Protein AF-A0A6H5HM32-F1 (afdb_monomer_lite)

pLDDT: mean 85.33, std 14.51, range [35.81, 97.69]

Structure (mmCIF, N/CA/C/O backbone):
data_AF-A0A6H5HM32-F1
#
_entry.id   AF-A0A6H5HM32-F1
#
loop_
_atom_site.group_PDB
_atom_site.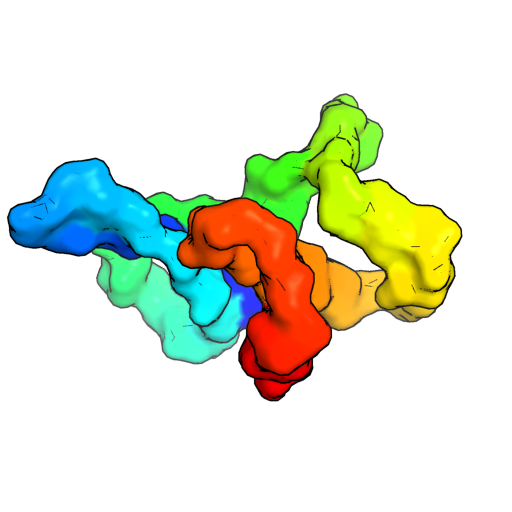id
_atom_site.type_symbol
_atom_site.label_atom_id
_atom_site.label_alt_id
_atom_site.label_comp_id
_atom_site.label_asym_id
_atom_site.label_entity_id
_atom_site.label_seq_id
_atom_site.pdbx_PDB_ins_code
_atom_site.Cartn_x
_atom_site.Cartn_y
_atom_site.Cartn_z
_atom_site.occupancy
_atom_site.B_iso_or_equiv
_atom_site.auth_seq_id
_atom_site.auth_comp_id
_atom_site.auth_asym_id
_atom_site.auth_atom_id
_atom_site.pdbx_PDB_model_num
ATOM 1 N N . MET A 1 1 ? 4.288 -16.872 1.145 1.00 35.81 1 MET A N 1
ATOM 2 C CA . MET A 1 1 ? 5.540 -16.226 1.593 1.00 35.81 1 MET A CA 1
ATOM 3 C C . MET A 1 1 ? 5.208 -14.764 1.863 1.00 35.81 1 MET A C 1
ATOM 5 O O . MET A 1 1 ? 5.030 -14.011 0.915 1.00 35.81 1 MET A O 1
ATOM 9 N N . ILE A 1 2 ? 4.957 -14.421 3.129 1.00 38.19 2 ILE A N 1
ATOM 10 C CA . ILE A 1 2 ? 4.516 -13.085 3.561 1.00 38.19 2 ILE A CA 1
ATOM 11 C C . ILE A 1 2 ? 5.760 -12.182 3.538 1.00 38.19 2 ILE A C 1
ATOM 13 O O . ILE A 1 2 ? 6.589 -12.251 4.438 1.00 38.19 2 ILE A O 1
ATOM 17 N N . HIS A 1 3 ? 5.943 -11.435 2.449 1.00 41.50 3 HIS A N 1
ATOM 18 C CA . HIS A 1 3 ? 6.999 -10.427 2.292 1.00 41.50 3 HIS A CA 1
ATOM 19 C C . HIS A 1 3 ? 6.571 -9.120 3.004 1.00 41.50 3 HIS A C 1
ATOM 21 O O . HIS A 1 3 ? 5.385 -8.946 3.279 1.00 41.50 3 HIS A O 1
ATOM 27 N N . PRO A 1 4 ? 7.507 -8.252 3.416 1.00 49.75 4 PRO A N 1
ATOM 28 C CA . PRO A 1 4 ? 7.520 -7.630 4.739 1.00 49.75 4 PRO A CA 1
ATOM 29 C C . PRO A 1 4 ? 6.331 -6.720 5.081 1.00 49.75 4 PRO A C 1
ATOM 31 O O . PRO A 1 4 ? 6.035 -5.735 4.413 1.00 49.75 4 PRO A O 1
ATOM 34 N N . SER A 1 5 ? 5.743 -7.081 6.222 1.00 56.09 5 SER A N 1
ATOM 35 C CA . SER A 1 5 ? 5.270 -6.286 7.363 1.00 56.09 5 SER A CA 1
ATOM 36 C C . SER A 1 5 ? 4.268 -5.143 7.211 1.00 56.09 5 SER A C 1
ATOM 38 O O . SER A 1 5 ? 3.623 -4.874 8.218 1.00 56.09 5 SER A O 1
ATOM 40 N N . THR A 1 6 ? 4.055 -4.500 6.063 1.00 58.22 6 THR A N 1
ATOM 41 C CA . THR A 1 6 ? 3.113 -3.360 5.990 1.00 58.22 6 THR A CA 1
ATOM 42 C C . THR A 1 6 ? 1.959 -3.662 5.041 1.00 58.22 6 THR A C 1
ATOM 44 O O . THR A 1 6 ? 2.135 -3.761 3.827 1.00 58.22 6 THR A O 1
ATOM 47 N N . PHE A 1 7 ? 0.755 -3.775 5.602 1.00 64.94 7 PHE A N 1
ATOM 48 C CA . PHE A 1 7 ? -0.501 -3.803 4.852 1.00 64.94 7 PHE A CA 1
ATOM 49 C C . PHE A 1 7 ? -1.383 -2.643 5.313 1.00 64.94 7 PHE A C 1
ATOM 51 O O . PHE A 1 7 ? -1.202 -2.078 6.392 1.00 64.94 7 PHE A O 1
ATOM 58 N N . ILE A 1 8 ? -2.348 -2.272 4.482 1.00 62.25 8 ILE A N 1
ATOM 59 C CA . ILE A 1 8 ? -3.287 -1.198 4.789 1.00 62.25 8 ILE A CA 1
ATOM 60 C C . ILE A 1 8 ? -4.544 -1.798 5.376 1.00 62.25 8 ILE A C 1
ATOM 62 O O . ILE A 1 8 ? -5.122 -2.724 4.804 1.00 62.25 8 ILE A O 1
ATOM 66 N N . ILE A 1 9 ? -5.011 -1.204 6.468 1.00 62.88 9 ILE A N 1
ATOM 67 C CA . IL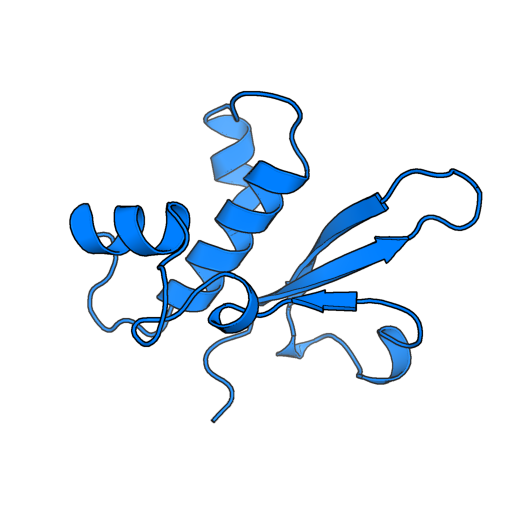E A 1 9 ? -6.354 -1.435 6.977 1.00 62.88 9 ILE A CA 1
ATOM 68 C C . ILE A 1 9 ? -7.234 -0.256 6.574 1.00 62.88 9 ILE A C 1
ATOM 70 O O . ILE A 1 9 ? -6.957 0.914 6.843 1.00 62.88 9 ILE A O 1
ATOM 74 N N . HIS A 1 10 ? -8.345 -0.584 5.934 1.00 64.12 10 HIS A N 1
ATOM 75 C CA . HIS A 1 10 ? -9.455 0.321 5.718 1.00 64.12 10 HIS A CA 1
ATOM 76 C C . HIS A 1 10 ? -10.365 0.250 6.943 1.00 64.12 10 HIS A C 1
ATOM 78 O O . HIS A 1 10 ? -11.018 -0.767 7.184 1.00 64.12 10 HIS A O 1
ATOM 84 N N . VAL A 1 11 ? -10.422 1.340 7.705 1.00 63.94 11 VAL A N 1
ATOM 85 C CA . VAL A 1 11 ? -11.312 1.467 8.860 1.00 63.94 11 VAL A CA 1
ATOM 86 C C . VAL A 1 11 ? -12.542 2.262 8.445 1.00 63.94 11 VAL A C 1
ATOM 88 O O . VAL A 1 11 ? -12.460 3.458 8.153 1.00 63.94 11 VAL A O 1
ATOM 91 N N . LYS A 1 12 ? -13.709 1.613 8.447 1.00 54.97 12 LYS A N 1
ATOM 92 C CA . LYS A 1 12 ? -14.993 2.318 8.389 1.00 54.97 12 LYS A CA 1
ATOM 93 C C . LYS A 1 12 ? -15.290 2.865 9.787 1.00 54.97 12 LYS A C 1
ATOM 95 O O . LYS A 1 12 ? -15.361 2.096 10.742 1.00 54.97 12 LYS A O 1
ATOM 100 N N . VAL A 1 13 ? -15.412 4.183 9.933 1.00 57.97 13 VAL A N 1
ATOM 101 C CA . VAL A 1 13 ? -15.731 4.800 11.231 1.00 57.97 13 VAL A CA 1
ATOM 102 C C . VAL A 1 13 ? -17.231 4.637 11.483 1.00 57.97 13 VAL A C 1
ATOM 104 O O . VAL A 1 13 ? -18.041 5.022 10.650 1.00 57.97 13 VAL A O 1
ATOM 107 N N . SER A 1 14 ? -17.607 4.040 12.617 1.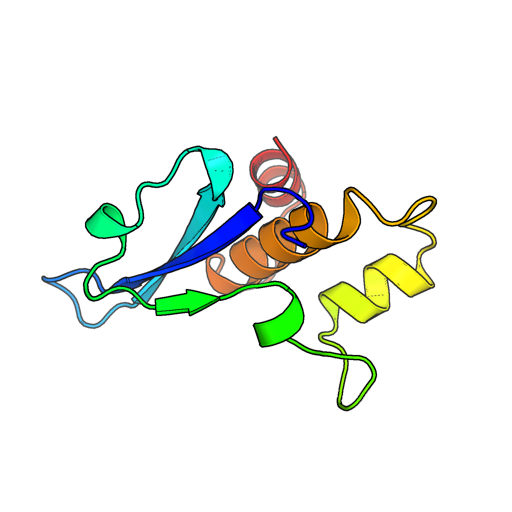00 51.84 14 SER A N 1
ATOM 108 C CA . SER A 1 14 ? -18.987 3.604 12.904 1.00 51.84 14 SER A CA 1
ATOM 109 C C . SER A 1 14 ? -20.025 4.743 12.956 1.00 51.84 14 SER A C 1
ATOM 111 O O . SER A 1 14 ? -21.198 4.505 12.686 1.00 51.84 14 SER A O 1
ATOM 113 N N . SER A 1 15 ? -19.623 5.989 13.249 1.00 58.41 15 SER A N 1
ATOM 114 C CA . SER A 1 15 ? -20.565 7.110 13.428 1.00 58.41 15 SER A CA 1
ATOM 115 C C . SER A 1 15 ? -20.627 8.115 12.270 1.00 58.41 15 SER A C 1
ATOM 117 O O . SER A 1 15 ? -21.429 9.045 12.327 1.00 58.41 15 SER A O 1
ATOM 119 N N . THR A 1 16 ? -19.808 7.969 11.224 1.00 58.12 16 THR A N 1
ATOM 120 C CA . THR A 1 16 ? -19.777 8.884 10.068 1.00 58.12 16 THR A CA 1
ATOM 121 C C . THR A 1 16 ? -19.660 8.092 8.770 1.00 58.12 16 THR A C 1
ATOM 123 O O . THR A 1 16 ? -18.933 7.108 8.706 1.00 58.12 16 THR A O 1
ATOM 126 N N . SER A 1 17 ? -20.300 8.536 7.684 1.00 67.12 17 SER A N 1
ATOM 127 C CA . SER A 1 17 ? -20.180 7.915 6.346 1.00 67.12 17 SER A CA 1
ATOM 128 C C . SER A 1 17 ? -18.782 8.051 5.706 1.00 67.12 17 SER A C 1
ATOM 130 O O . SER A 1 17 ? -18.640 7.914 4.493 1.00 67.12 17 SER A O 1
ATOM 132 N N . SER A 1 18 ? -17.742 8.344 6.493 1.00 73.81 18 SER A N 1
ATOM 133 C CA . SER A 1 18 ? -16.367 8.542 6.044 1.00 73.81 18 SER A CA 1
ATOM 134 C C . SER A 1 18 ? -15.524 7.280 6.251 1.00 73.81 18 SER A C 1
ATOM 136 O O . SER A 1 18 ? -15.518 6.648 7.311 1.00 73.81 18 SER A O 1
ATOM 138 N N . VAL A 1 19 ? -14.790 6.905 5.205 1.00 83.50 19 VAL A N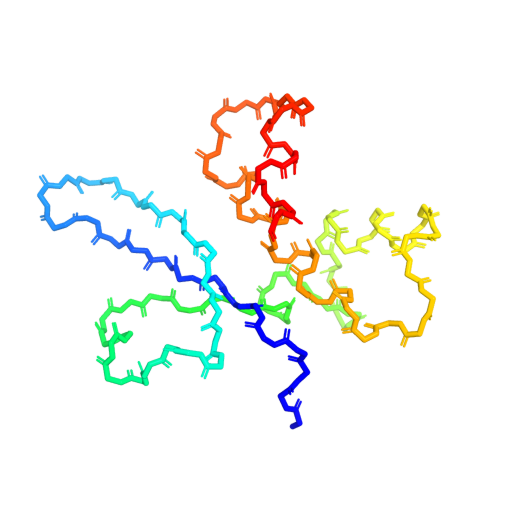 1
ATOM 139 C CA . VAL A 1 19 ? -13.817 5.809 5.236 1.00 83.50 19 VAL A CA 1
ATOM 140 C C . VAL A 1 19 ? -12.453 6.396 5.582 1.00 83.50 19 VAL A C 1
ATOM 142 O O . VAL A 1 19 ? -12.010 7.333 4.922 1.00 83.50 19 VAL A O 1
ATOM 145 N N . ARG A 1 20 ? -11.779 5.845 6.597 1.00 85.81 20 ARG A N 1
ATOM 146 C CA . ARG A 1 20 ? -10.392 6.198 6.924 1.00 85.81 20 ARG A CA 1
ATOM 147 C C . ARG A 1 20 ? -9.445 5.101 6.459 1.00 85.81 20 ARG A C 1
ATOM 149 O O . ARG A 1 20 ? -9.715 3.913 6.637 1.00 85.81 20 ARG A O 1
ATOM 156 N N . HIS A 1 21 ? -8.320 5.512 5.892 1.00 88.75 21 HIS A N 1
ATOM 157 C CA . HIS A 1 21 ? -7.244 4.619 5.486 1.00 88.75 21 HIS A CA 1
ATOM 158 C C . HIS A 1 21 ? -6.091 4.754 6.484 1.00 88.75 21 HIS A C 1
ATOM 160 O O . HIS A 1 21 ? -5.640 5.865 6.760 1.00 88.75 21 HIS A O 1
ATOM 166 N N . ILE A 1 22 ? -5.641 3.634 7.050 1.00 88.62 22 ILE A N 1
ATOM 167 C CA . ILE A 1 22 ? -4.501 3.607 7.970 1.00 88.62 22 ILE A CA 1
ATOM 168 C C . ILE A 1 22 ? -3.514 2.517 7.552 1.00 88.62 22 ILE A C 1
ATOM 170 O O . ILE A 1 22 ? -3.905 1.412 7.167 1.00 88.62 22 ILE A O 1
ATOM 174 N N . ALA A 1 23 ? -2.227 2.840 7.625 1.00 88.44 23 ALA A N 1
ATOM 175 C CA . ALA A 1 23 ? -1.151 1.874 7.471 1.00 88.44 23 ALA A CA 1
ATOM 176 C C . ALA A 1 23 ? -0.919 1.209 8.826 1.00 88.44 23 ALA A C 1
ATOM 178 O O . ALA A 1 23 ? -0.888 1.892 9.850 1.00 88.44 23 ALA A O 1
ATOM 179 N N . VAL A 1 24 ? -0.766 -0.113 8.838 1.00 88.69 24 VAL A N 1
ATOM 180 C CA . VAL A 1 24 ? -0.426 -0.849 10.057 1.00 88.69 24 VAL A CA 1
ATOM 181 C C . VAL A 1 24 ? 0.625 -1.912 9.779 1.00 88.69 24 VAL A C 1
ATOM 183 O O . VAL A 1 24 ?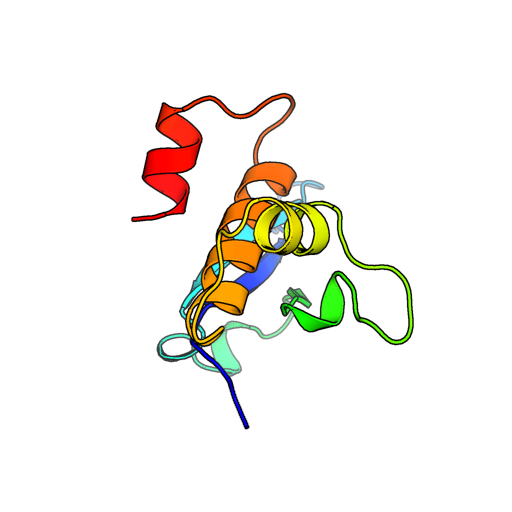 0.769 -2.416 8.661 1.00 88.69 24 VAL A O 1
ATOM 186 N N . ASN A 1 25 ? 1.312 -2.312 10.844 1.00 87.94 25 ASN A N 1
ATOM 187 C CA . ASN A 1 25 ? 2.250 -3.417 10.791 1.00 87.94 25 ASN A CA 1
ATOM 188 C C . ASN A 1 25 ? 1.503 -4.746 10.918 1.00 87.94 25 ASN A C 1
ATOM 190 O O . ASN A 1 25 ? 0.977 -5.102 11.974 1.00 87.94 25 ASN A O 1
ATOM 194 N N . ALA A 1 26 ? 1.490 -5.505 9.830 1.00 86.88 26 ALA A N 1
ATOM 195 C CA . ALA A 1 26 ? 0.853 -6.808 9.727 1.00 86.88 26 ALA A CA 1
ATOM 196 C C . ALA A 1 26 ? 1.404 -7.814 10.741 1.00 86.88 26 ALA A C 1
ATOM 198 O O . ALA A 1 26 ? 0.651 -8.599 11.306 1.00 86.88 26 ALA A O 1
ATOM 199 N N . CYS A 1 27 ? 2.711 -7.758 11.009 1.00 88.50 27 CYS A N 1
ATOM 200 C CA . CYS A 1 27 ? 3.378 -8.645 11.961 1.00 88.50 27 CYS A CA 1
ATOM 201 C C . CYS A 1 27 ? 2.915 -8.447 13.413 1.00 88.50 27 CYS A C 1
ATOM 203 O O . CYS A 1 27 ? 3.080 -9.353 14.223 1.00 88.50 27 CYS A O 1
ATOM 205 N N . LEU A 1 28 ? 2.332 -7.288 13.734 1.00 88.81 28 LEU A N 1
ATOM 206 C CA . LEU A 1 28 ? 1.843 -6.947 15.071 1.00 88.81 28 LEU A CA 1
ATOM 207 C C . LEU A 1 28 ? 0.314 -6.914 15.156 1.00 88.81 28 LEU A C 1
ATOM 209 O O . LEU A 1 28 ? -0.223 -6.680 16.234 1.00 88.81 28 LEU A O 1
ATOM 213 N N . THR A 1 29 ? -0.392 -7.124 14.043 1.00 87.00 29 THR A N 1
ATOM 214 C CA . THR A 1 29 ? -1.853 -7.021 13.992 1.00 87.00 29 THR A CA 1
ATOM 215 C C . THR A 1 29 ? -2.485 -8.413 14.060 1.00 87.00 29 THR A C 1
ATOM 217 O O . THR A 1 29 ? -2.389 -9.170 13.091 1.00 87.00 29 THR A O 1
ATOM 220 N N . PRO A 1 30 ? -3.175 -8.776 15.158 1.00 91.38 30 PRO A N 1
ATOM 221 C CA . PRO A 1 30 ? -3.887 -10.045 15.234 1.00 91.38 30 PRO A CA 1
ATOM 222 C C . PRO A 1 30 ? -5.012 -10.109 14.198 1.00 91.38 30 PRO A C 1
ATOM 224 O O . PRO A 1 30 ? -5.754 -9.145 14.020 1.00 91.38 30 PRO A O 1
ATOM 227 N N . VAL A 1 31 ? -5.220 -11.274 13.581 1.00 89.62 31 VAL A N 1
ATOM 228 C CA . VAL A 1 31 ? -6.295 -11.478 12.588 1.00 89.62 31 VAL A CA 1
ATOM 229 C C . VAL A 1 31 ? -7.684 -11.170 13.169 1.00 89.62 31 VAL A C 1
ATOM 231 O O . VAL A 1 31 ? -8.547 -10.636 12.479 1.00 89.62 31 VAL A O 1
ATOM 234 N N . ALA A 1 32 ? -7.902 -11.430 14.460 1.00 92.19 32 ALA A N 1
ATOM 235 C CA . ALA A 1 32 ? -9.157 -11.089 15.129 1.00 92.19 32 ALA A CA 1
ATOM 236 C C . ALA A 1 32 ? -9.435 -9.571 15.160 1.00 92.19 32 ALA A C 1
ATOM 238 O O . ALA A 1 32 ? -10.593 -9.162 15.128 1.00 92.19 32 ALA A O 1
ATOM 239 N N . ALA A 1 33 ? -8.393 -8.730 15.171 1.00 88.19 33 ALA A N 1
ATOM 240 C CA . ALA A 1 33 ? -8.524 -7.273 15.223 1.00 88.19 33 ALA A CA 1
ATOM 241 C C . ALA A 1 33 ? -8.977 -6.656 13.889 1.00 88.19 33 ALA A C 1
ATOM 243 O O . ALA A 1 33 ? -9.386 -5.498 13.859 1.00 88.19 33 ALA A O 1
ATOM 244 N N . VAL A 1 34 ? -8.923 -7.417 12.789 1.00 87.44 34 VAL A N 1
ATOM 245 C CA . VAL A 1 34 ? -9.361 -6.959 11.460 1.00 87.44 34 VAL A CA 1
ATOM 246 C C . VAL A 1 34 ? -10.751 -7.461 11.073 1.00 87.44 34 VAL A C 1
ATOM 248 O O . VAL A 1 34 ? -11.176 -7.285 9.932 1.00 87.44 34 VAL A O 1
ATOM 251 N N . HIS A 1 35 ? -11.486 -8.075 12.003 1.00 89.12 35 HIS A N 1
ATOM 252 C CA . HIS A 1 35 ? -12.851 -8.515 11.742 1.00 89.12 35 HIS A CA 1
ATOM 253 C C . HIS A 1 35 ? -13.743 -7.331 11.328 1.00 89.12 35 HIS A C 1
ATOM 255 O O . HIS A 1 35 ? -13.822 -6.322 12.025 1.00 89.12 35 HIS A O 1
ATOM 261 N N . GLY A 1 36 ? -14.407 -7.450 10.176 1.00 86.12 36 GLY A N 1
ATOM 262 C CA . GLY A 1 36 ? -15.262 -6.393 9.623 1.00 86.12 36 GLY A CA 1
ATOM 263 C C . GLY A 1 36 ? -14.514 -5.231 8.953 1.00 86.12 36 GLY A C 1
ATOM 264 O O . GLY A 1 36 ? -15.155 -4.278 8.511 1.00 86.12 36 GLY A O 1
ATOM 265 N N . LEU A 1 37 ? -13.183 -5.301 8.847 1.00 87.69 37 LEU A N 1
ATOM 266 C CA . LEU A 1 37 ? -12.354 -4.315 8.151 1.00 87.69 37 LEU A CA 1
ATOM 267 C C . LEU A 1 37 ? -11.917 -4.843 6.780 1.00 87.69 37 LEU A C 1
ATOM 269 O O . LEU A 1 37 ? -11.833 -6.050 6.559 1.00 87.69 37 LEU A O 1
ATOM 273 N N . ALA A 1 38 ? -11.609 -3.935 5.852 1.00 88.25 38 ALA A N 1
ATOM 274 C CA . ALA A 1 38 ? -11.024 -4.310 4.565 1.00 88.25 38 ALA A CA 1
ATOM 275 C C . ALA A 1 38 ? -9.497 -4.184 4.629 1.00 88.25 38 ALA A C 1
ATOM 277 O O . ALA A 1 38 ? -8.965 -3.132 4.982 1.00 88.25 38 ALA A O 1
ATOM 278 N N . VAL A 1 39 ? -8.794 -5.260 4.282 1.00 88.69 39 VAL A N 1
ATOM 279 C CA . VAL A 1 39 ? -7.328 -5.301 4.242 1.00 88.69 39 VAL A CA 1
ATOM 280 C C . VAL A 1 39 ? -6.869 -5.198 2.792 1.00 88.69 39 VAL A C 1
ATOM 282 O O . VAL A 1 39 ? -7.332 -5.956 1.943 1.00 88.69 39 VAL A O 1
ATOM 285 N N . THR A 1 40 ? -5.943 -4.281 2.519 1.00 91.19 40 THR A N 1
ATOM 286 C CA . THR A 1 40 ? -5.335 -4.100 1.195 1.00 91.19 40 THR A CA 1
ATOM 287 C C . THR A 1 40 ? -3.831 -4.311 1.291 1.00 91.19 40 THR A C 1
ATOM 289 O O . THR A 1 40 ? -3.154 -3.681 2.105 1.00 91.19 40 THR A O 1
ATOM 292 N N . THR A 1 41 ? -3.301 -5.186 0.441 1.00 92.69 41 THR A N 1
ATOM 293 C CA . THR A 1 41 ? -1.868 -5.493 0.340 1.00 92.69 41 THR A CA 1
ATOM 294 C C . THR A 1 41 ? -1.266 -4.911 -0.942 1.00 92.69 41 THR A C 1
ATOM 296 O O . THR A 1 41 ? -1.982 -4.329 -1.762 1.00 92.69 41 THR A O 1
ATOM 299 N N . VAL A 1 42 ? 0.049 -5.066 -1.133 1.00 92.56 42 VAL A N 1
ATOM 300 C CA . VAL A 1 42 ? 0.754 -4.556 -2.324 1.00 92.56 42 VAL A CA 1
ATOM 301 C C . VAL A 1 42 ? 0.214 -5.150 -3.623 1.00 92.56 42 VAL A C 1
ATOM 303 O O . VAL A 1 42 ? 0.133 -4.460 -4.634 1.00 92.56 42 VAL A O 1
ATOM 306 N N . GLU A 1 43 ? -0.221 -6.404 -3.598 1.00 92.50 43 GLU A N 1
ATOM 307 C CA . GLU A 1 43 ? -0.828 -7.086 -4.737 1.00 92.50 43 GLU A CA 1
ATOM 308 C C . GLU A 1 43 ? -2.236 -6.552 -5.035 1.00 92.50 43 GLU A C 1
ATOM 310 O O . GLU A 1 43 ? -2.675 -6.573 -6.184 1.00 92.50 43 GLU A O 1
ATOM 315 N N . GLY A 1 44 ? -2.932 -6.041 -4.014 1.00 90.88 44 GLY A N 1
ATOM 316 C CA . GLY A 1 44 ? -4.293 -5.519 -4.126 1.00 90.88 44 GLY A CA 1
ATOM 317 C C . GLY A 1 44 ? -4.396 -4.185 -4.867 1.00 90.88 44 GLY A C 1
ATOM 318 O O . GLY A 1 44 ? -5.470 -3.849 -5.360 1.00 90.88 44 GLY A O 1
ATOM 319 N N . ILE A 1 45 ? -3.298 -3.428 -4.978 1.00 92.62 45 ILE A N 1
ATOM 320 C CA . ILE A 1 45 ? -3.290 -2.127 -5.670 1.00 92.62 45 ILE A CA 1
ATOM 321 C C . ILE A 1 45 ? -2.807 -2.212 -7.124 1.00 92.62 45 ILE A C 1
ATOM 323 O O . ILE A 1 45 ? -3.014 -1.274 -7.892 1.00 92.62 45 ILE A O 1
ATOM 327 N N . GLY A 1 46 ? -2.162 -3.314 -7.512 1.00 93.25 46 GLY A N 1
ATOM 328 C CA . GLY A 1 46 ? -1.627 -3.502 -8.856 1.00 93.25 46 GLY A CA 1
ATOM 329 C C . GLY A 1 46 ? -0.649 -4.669 -8.941 1.00 93.25 46 GLY A C 1
ATOM 330 O O . GLY A 1 46 ? -0.054 -5.079 -7.945 1.00 93.25 46 GLY A O 1
ATOM 331 N N . SER A 1 47 ? -0.471 -5.206 -10.148 1.00 94.31 47 SER A N 1
ATOM 332 C CA . SER A 1 47 ? 0.474 -6.296 -10.417 1.00 94.31 47 SER A CA 1
ATOM 333 C C . SER A 1 47 ? 1.005 -6.240 -11.848 1.00 94.31 47 SER A C 1
ATOM 335 O O . SER A 1 47 ? 0.390 -5.626 -12.717 1.00 94.31 47 SER A O 1
ATOM 337 N N . VAL A 1 48 ? 2.109 -6.946 -12.109 1.00 92.94 48 VAL A N 1
ATOM 338 C CA . VAL A 1 48 ? 2.702 -7.085 -13.455 1.00 92.94 48 VAL A CA 1
ATOM 339 C C . VAL A 1 48 ? 1.823 -7.860 -14.442 1.00 92.94 48 VAL A C 1
ATOM 341 O O . VAL A 1 48 ? 2.003 -7.731 -15.645 1.00 92.94 48 VAL A O 1
ATOM 344 N N . LYS A 1 49 ? 0.871 -8.665 -13.948 1.00 92.12 49 LYS A N 1
ATOM 345 C CA . LYS A 1 49 ? -0.121 -9.351 -14.794 1.00 92.12 49 LYS A CA 1
ATOM 346 C C . LYS A 1 49 ? -1.221 -8.403 -15.276 1.00 92.12 49 LYS A C 1
ATOM 348 O O . LYS A 1 49 ? -1.934 -8.727 -16.217 1.00 92.12 49 LYS A O 1
ATOM 353 N N . GLY A 1 50 ? -1.383 -7.271 -14.596 1.00 90.75 50 GLY A N 1
ATOM 354 C CA . GLY A 1 50 ? -2.337 -6.230 -14.939 1.00 90.75 50 GLY A CA 1
ATOM 355 C C . GLY A 1 50 ? -1.632 -4.887 -15.059 1.00 90.75 50 GLY A C 1
ATOM 356 O O . GLY A 1 50 ? -0.561 -4.771 -15.650 1.00 90.75 50 GLY A O 1
ATOM 357 N N . LYS A 1 51 ? -2.247 -3.855 -14.484 1.00 93.75 51 LYS A N 1
ATOM 358 C CA . LYS A 1 51 ? -1.674 -2.514 -14.431 1.00 93.75 51 LYS A CA 1
ATOM 359 C C . LYS A 1 51 ? -1.018 -2.283 -13.072 1.00 93.75 51 LYS A C 1
ATOM 361 O O . LYS A 1 51 ? -1.625 -2.555 -12.037 1.00 93.75 51 LYS A O 1
ATOM 366 N N . LEU A 1 52 ? 0.202 -1.749 -13.084 1.00 96.06 52 LEU A N 1
ATOM 367 C CA . LEU A 1 52 ? 0.860 -1.270 -11.872 1.00 96.06 52 LEU A CA 1
ATOM 368 C C . LEU A 1 52 ? 0.196 0.015 -11.379 1.00 96.06 52 LEU A C 1
ATOM 370 O O . LEU A 1 52 ? -0.165 0.896 -12.165 1.00 96.06 52 LEU A O 1
ATOM 374 N N . HIS A 1 53 ? 0.081 0.145 -10.062 1.00 96.44 53 HIS A N 1
ATOM 375 C CA . HIS A 1 53 ? -0.285 1.411 -9.449 1.00 96.44 53 HIS A CA 1
ATOM 376 C C . HIS A 1 53 ? 0.825 2.449 -9.706 1.00 96.44 53 HIS A C 1
ATOM 378 O O . HIS A 1 53 ? 2.003 2.089 -9.632 1.00 96.44 53 HIS A O 1
ATOM 384 N N . PRO A 1 54 ? 0.516 3.745 -9.913 1.00 97.12 54 PRO A N 1
ATOM 385 C CA . PRO A 1 54 ? 1.539 4.773 -10.129 1.00 97.12 54 PRO A CA 1
ATOM 386 C C . PRO A 1 54 ? 2.635 4.823 -9.053 1.00 97.12 54 PRO A C 1
ATOM 388 O O . PRO A 1 54 ? 3.773 5.165 -9.350 1.00 97.12 54 PRO A O 1
ATOM 391 N N . VAL A 1 55 ? 2.318 4.449 -7.809 1.00 95.50 55 VAL A N 1
ATOM 392 C CA . VAL A 1 55 ? 3.310 4.323 -6.722 1.00 95.50 55 VAL A CA 1
ATOM 393 C C . VAL A 1 55 ? 4.309 3.193 -7.002 1.00 95.50 55 VAL A C 1
ATOM 395 O O . VAL A 1 55 ? 5.512 3.418 -6.903 1.00 95.50 55 VAL A O 1
ATOM 398 N N . GLN A 1 56 ? 3.826 2.009 -7.400 1.00 96.94 56 GLN A N 1
ATOM 399 C CA . GLN A 1 56 ? 4.670 0.862 -7.765 1.00 96.94 56 GLN A CA 1
ATOM 400 C C . GLN A 1 56 ? 5.541 1.179 -8.988 1.00 96.94 56 GLN A C 1
ATOM 402 O O . GLN A 1 56 ? 6.720 0.842 -9.032 1.00 96.94 56 GLN A O 1
ATOM 407 N N . GLU A 1 57 ? 4.967 1.853 -9.982 1.00 97.69 57 GLU A N 1
ATOM 408 C CA . GLU A 1 57 ? 5.681 2.220 -11.202 1.00 97.69 57 GLU A CA 1
ATOM 409 C C . GLU A 1 57 ? 6.781 3.256 -10.934 1.00 97.69 57 GLU A C 1
ATOM 411 O O . GLU A 1 57 ? 7.909 3.103 -11.404 1.00 97.69 57 GLU A O 1
ATOM 416 N N . ARG A 1 58 ? 6.475 4.307 -10.161 1.00 97.56 58 ARG A N 1
ATOM 417 C CA . ARG A 1 58 ? 7.428 5.387 -9.879 1.00 97.56 58 ARG A CA 1
ATOM 418 C C . ARG A 1 58 ? 8.603 4.913 -9.038 1.00 97.56 58 ARG A C 1
ATOM 420 O O . ARG A 1 58 ? 9.731 5.231 -9.390 1.00 97.56 58 ARG A O 1
ATOM 427 N N . ILE A 1 59 ? 8.374 4.120 -7.988 1.00 96.25 59 ILE A N 1
ATOM 428 C CA . ILE A 1 59 ? 9.486 3.626 -7.162 1.00 96.25 59 ILE A CA 1
ATOM 429 C C . ILE A 1 59 ? 10.453 2.752 -7.972 1.00 96.25 59 ILE A C 1
ATOM 431 O O . ILE A 1 59 ? 11.663 2.859 -7.796 1.00 96.25 59 ILE A O 1
ATOM 435 N N . ALA A 1 60 ? 9.940 1.953 -8.914 1.00 95.62 60 ALA A N 1
ATOM 436 C CA . ALA A 1 60 ? 10.770 1.136 -9.793 1.00 95.62 60 ALA A CA 1
ATOM 437 C C . ALA A 1 60 ? 11.547 1.994 -10.810 1.00 95.62 60 ALA A C 1
ATOM 439 O O . ALA A 1 60 ? 12.757 1.838 -10.953 1.00 95.62 60 ALA A O 1
ATOM 440 N N . LYS A 1 61 ? 10.871 2.936 -11.484 1.00 97.62 61 LYS A N 1
ATOM 441 C CA . LYS A 1 61 ? 11.487 3.810 -12.500 1.00 97.62 61 LYS A CA 1
ATOM 442 C C . LYS A 1 61 ? 12.474 4.824 -11.923 1.00 97.62 61 LYS A C 1
ATOM 444 O O . LYS A 1 61 ? 13.392 5.231 -12.621 1.00 97.62 61 LYS A O 1
ATOM 449 N N . SER A 1 62 ? 12.297 5.231 -10.670 1.00 97.69 62 SER A N 1
ATOM 450 C CA . SER A 1 62 ? 13.185 6.171 -9.980 1.00 97.69 62 SER A CA 1
ATOM 451 C C . SER A 1 62 ? 14.350 5.489 -9.258 1.00 97.69 62 SER A C 1
ATOM 453 O O . SER A 1 62 ? 14.987 6.124 -8.426 1.00 97.69 62 SER A O 1
ATOM 455 N N . HIS A 1 63 ? 14.624 4.208 -9.540 1.00 96.94 63 HIS A N 1
ATOM 456 C CA . HIS A 1 63 ? 15.675 3.430 -8.870 1.00 96.94 63 HIS A CA 1
ATOM 457 C C . HIS A 1 63 ? 15.525 3.389 -7.335 1.00 96.94 63 HIS A C 1
ATOM 459 O O . HIS A 1 63 ? 16.500 3.233 -6.605 1.00 96.94 63 HIS A O 1
ATOM 465 N N . GLY A 1 64 ? 14.291 3.497 -6.832 1.00 95.19 64 GLY A N 1
ATOM 466 C CA . GLY A 1 64 ? 13.964 3.468 -5.402 1.00 95.19 64 GLY A CA 1
ATOM 467 C C . GLY A 1 64 ? 13.885 2.058 -4.809 1.00 95.19 64 GLY A C 1
ATOM 468 O O . GLY A 1 64 ? 13.395 1.884 -3.696 1.00 95.19 64 GLY A O 1
ATOM 469 N N . SER A 1 65 ? 14.320 1.038 -5.551 1.00 94.88 65 SER A N 1
ATOM 470 C CA . SER A 1 65 ? 14.331 -0.362 -5.129 1.00 94.88 65 SER A CA 1
ATOM 471 C C . SER A 1 65 ? 15.598 -1.056 -5.631 1.00 94.88 65 SER A C 1
ATOM 473 O O . SER A 1 65 ? 15.942 -0.932 -6.804 1.00 94.88 65 SER A O 1
ATOM 475 N N . GLN A 1 66 ? 16.285 -1.776 -4.736 1.00 95.19 66 GLN A N 1
ATOM 476 C CA . GLN A 1 66 ? 17.475 -2.579 -5.052 1.00 95.19 66 GLN A CA 1
ATOM 477 C C . GLN A 1 66 ? 17.183 -4.075 -4.877 1.00 95.19 66 GLN A C 1
ATOM 479 O O . GLN A 1 66 ? 16.767 -4.739 -5.818 1.00 95.19 66 GLN A O 1
ATOM 484 N N . CYS A 1 67 ? 17.325 -4.608 -3.656 1.00 95.94 67 CYS A N 1
ATOM 485 C CA . CYS A 1 67 ? 17.007 -6.008 -3.355 1.00 95.94 67 CYS A CA 1
ATOM 486 C C . CYS A 1 67 ? 15.496 -6.305 -3.352 1.00 95.94 67 CYS A C 1
ATOM 488 O O . CYS A 1 67 ? 15.094 -7.460 -3.248 1.00 95.94 67 CYS A O 1
ATOM 490 N N . GLY A 1 68 ? 14.650 -5.270 -3.408 1.00 91.19 68 GLY A N 1
ATOM 491 C CA . GLY A 1 68 ? 13.193 -5.392 -3.475 1.00 91.19 68 GLY A CA 1
ATOM 492 C C . GLY A 1 68 ? 12.493 -5.722 -2.159 1.00 91.19 68 GLY A C 1
ATOM 493 O O . GLY A 1 68 ? 11.279 -5.556 -2.075 1.00 91.19 68 GLY A O 1
ATOM 494 N N . PHE A 1 69 ? 13.219 -6.138 -1.116 1.00 90.44 69 PHE A N 1
ATOM 495 C CA . PHE A 1 69 ? 12.592 -6.645 0.104 1.00 90.44 69 PHE A CA 1
ATOM 496 C C . PHE A 1 69 ? 11.720 -5.591 0.793 1.00 90.44 69 PHE A C 1
ATOM 498 O O . PHE A 1 69 ? 10.555 -5.853 1.048 1.00 90.44 69 PHE A O 1
ATOM 505 N N . CYS A 1 70 ? 12.223 -4.375 1.021 1.00 91.31 70 CYS A N 1
ATOM 506 C CA . CYS A 1 70 ? 11.464 -3.301 1.679 1.00 91.31 70 CYS A CA 1
ATOM 507 C C . CYS A 1 70 ? 10.411 -2.621 0.784 1.00 91.31 70 CYS A C 1
ATOM 509 O O . CYS A 1 70 ? 9.574 -1.863 1.275 1.00 91.31 70 CYS A O 1
ATOM 511 N N . THR A 1 71 ? 10.436 -2.868 -0.527 1.00 94.25 71 THR A N 1
ATOM 512 C CA . THR A 1 71 ? 9.630 -2.128 -1.506 1.00 94.25 71 THR A CA 1
ATOM 513 C C . THR A 1 71 ? 8.122 -2.250 -1.278 1.00 94.25 71 THR A C 1
ATOM 515 O O . THR A 1 71 ? 7.459 -1.216 -1.346 1.00 94.25 71 THR A O 1
ATOM 518 N N . PRO A 1 72 ? 7.552 -3.429 -0.952 1.00 93.00 72 PRO A N 1
ATOM 519 C CA . PRO A 1 72 ? 6.140 -3.537 -0.604 1.00 93.00 72 PRO A CA 1
ATOM 520 C C . PRO A 1 72 ? 5.730 -2.595 0.528 1.00 93.00 72 PRO A C 1
ATOM 522 O O . PRO A 1 72 ? 4.743 -1.880 0.384 1.00 93.00 72 PRO A O 1
ATOM 525 N N . GLY A 1 73 ? 6.517 -2.528 1.606 1.00 91.38 73 GLY A N 1
ATOM 526 C CA . GLY A 1 73 ? 6.195 -1.685 2.754 1.00 91.38 73 GLY A CA 1
ATOM 527 C C . GLY A 1 73 ? 6.186 -0.199 2.407 1.00 91.38 73 GLY A C 1
ATOM 528 O O . GLY A 1 73 ? 5.200 0.491 2.654 1.00 91.38 73 GLY A O 1
ATOM 529 N N . ILE A 1 74 ? 7.228 0.260 1.708 1.00 93.31 74 ILE A N 1
ATOM 530 C CA . ILE A 1 74 ? 7.343 1.645 1.225 1.00 93.31 74 ILE A CA 1
ATOM 531 C C . ILE A 1 74 ? 6.176 1.999 0.287 1.00 93.31 74 ILE A C 1
ATOM 533 O O . ILE A 1 74 ? 5.577 3.070 0.398 1.00 93.31 74 ILE A O 1
ATOM 537 N N . VAL A 1 75 ? 5.809 1.091 -0.623 1.00 94.75 75 VAL A N 1
ATOM 538 C CA . VAL A 1 75 ? 4.672 1.284 -1.535 1.00 94.75 75 VAL A CA 1
ATOM 539 C C . VAL A 1 75 ? 3.362 1.433 -0.762 1.00 94.75 75 VAL A C 1
ATOM 541 O O . VAL A 1 75 ? 2.573 2.323 -1.086 1.00 94.75 75 VAL A O 1
ATOM 544 N N . MET A 1 76 ? 3.125 0.605 0.259 1.00 93.50 76 MET A N 1
ATOM 545 C CA . MET A 1 76 ? 1.896 0.673 1.052 1.00 93.50 76 MET A CA 1
ATOM 546 C C . MET A 1 76 ? 1.842 1.917 1.945 1.00 93.50 76 MET A C 1
ATOM 548 O O . MET A 1 76 ? 0.779 2.535 2.038 1.00 93.50 76 MET A O 1
ATOM 552 N N . SER A 1 77 ? 2.962 2.352 2.529 1.00 92.44 77 SER A N 1
ATOM 553 C CA . SER A 1 77 ? 3.037 3.625 3.263 1.00 92.44 77 SER A CA 1
ATOM 554 C C . SER A 1 77 ? 2.680 4.812 2.365 1.00 92.44 77 SER A C 1
ATOM 556 O O . SER A 1 77 ? 1.779 5.590 2.685 1.00 92.44 77 SER A O 1
ATOM 558 N N . MET A 1 78 ? 3.290 4.896 1.177 1.00 94.00 78 MET A N 1
ATOM 559 C CA . MET A 1 78 ? 3.005 5.971 0.222 1.00 94.00 78 MET A CA 1
ATOM 560 C C . MET A 1 78 ? 1.565 5.921 -0.302 1.00 94.00 78 MET A C 1
ATOM 562 O O . MET A 1 78 ? 0.900 6.950 -0.417 1.00 94.00 78 MET A O 1
ATOM 566 N N . TYR A 1 79 ? 1.058 4.727 -0.620 1.00 93.38 79 TYR A N 1
ATOM 567 C CA . TYR A 1 79 ? -0.329 4.564 -1.052 1.00 93.38 79 TYR A CA 1
ATOM 568 C C . TYR A 1 79 ? -1.304 5.010 0.043 1.00 93.38 79 TYR A C 1
ATOM 570 O O . TYR A 1 79 ? -2.280 5.691 -0.262 1.00 93.38 79 TYR A O 1
ATOM 578 N N . THR A 1 80 ? -1.037 4.679 1.311 1.00 91.81 80 THR A N 1
ATOM 579 C CA . THR A 1 80 ? -1.866 5.129 2.441 1.00 91.81 80 THR A CA 1
ATOM 580 C C . THR A 1 80 ? -1.882 6.644 2.528 1.00 91.81 80 THR A C 1
ATOM 582 O O . THR A 1 80 ? -2.961 7.230 2.571 1.00 91.81 80 THR A O 1
ATOM 585 N N . LEU A 1 81 ? -0.709 7.281 2.491 1.00 92.38 81 LEU A N 1
ATOM 586 C CA . LEU A 1 81 ? -0.595 8.735 2.555 1.00 92.38 81 LEU A CA 1
ATOM 587 C C . LEU A 1 81 ? -1.435 9.411 1.460 1.00 92.38 81 LEU A C 1
ATOM 589 O O . LEU A 1 81 ? -2.238 10.296 1.742 1.00 92.38 81 LEU A O 1
ATOM 593 N N . LEU A 1 82 ? -1.326 8.932 0.219 1.00 93.25 82 LEU A N 1
ATOM 594 C CA . LEU A 1 82 ? -2.095 9.458 -0.916 1.00 93.25 82 LEU A CA 1
ATOM 595 C C . LEU A 1 82 ? -3.611 9.251 -0.788 1.00 93.25 82 LEU A C 1
ATOM 597 O O . LEU A 1 82 ? -4.382 9.981 -1.404 1.00 93.25 82 LEU A O 1
ATOM 601 N N . ARG A 1 83 ? -4.052 8.241 -0.034 1.00 90.81 83 ARG A N 1
ATOM 602 C CA . ARG A 1 83 ? -5.474 7.955 0.201 1.00 90.81 83 ARG A CA 1
ATOM 603 C C . ARG A 1 83 ? -6.046 8.721 1.388 1.00 90.81 83 ARG A C 1
ATOM 605 O O . ARG A 1 83 ? -7.254 8.947 1.414 1.00 90.81 83 ARG A O 1
ATOM 612 N N . SER A 1 84 ? -5.205 9.076 2.353 1.00 88.69 84 SER A N 1
ATOM 613 C CA . SER A 1 84 ? -5.606 9.756 3.586 1.00 88.69 84 SER A CA 1
ATOM 614 C C . SER A 1 84 ? -5.498 11.276 3.494 1.00 88.69 84 SER A C 1
ATOM 616 O O . SER A 1 84 ? -6.231 11.968 4.198 1.00 88.69 84 SER A O 1
ATOM 618 N N . THR A 1 85 ? -4.639 11.799 2.616 1.00 88.31 85 THR A N 1
ATOM 619 C CA . THR A 1 85 ? -4.430 13.241 2.456 1.00 88.31 85 THR A CA 1
ATOM 620 C C . THR A 1 85 ? -5.252 13.795 1.288 1.00 88.31 85 THR A C 1
ATOM 622 O O . THR A 1 85 ? -5.027 13.406 0.140 1.00 88.31 85 THR A O 1
ATOM 625 N N . PRO A 1 86 ? -6.189 14.730 1.531 1.00 81.69 86 PRO A N 1
ATOM 626 C CA . PRO A 1 86 ? -6.877 15.431 0.456 1.00 81.69 86 PRO A CA 1
ATOM 627 C C . PRO A 1 86 ? -5.907 16.388 -0.254 1.00 81.69 86 PRO A C 1
ATOM 629 O O . PRO A 1 86 ? -5.430 17.357 0.330 1.00 81.69 86 PRO A O 1
ATOM 632 N N . GLY A 1 87 ? -5.627 16.128 -1.532 1.00 87.88 87 GLY A N 1
ATOM 633 C CA . GLY A 1 87 ? -4.747 16.962 -2.353 1.00 87.88 87 GLY A CA 1
ATOM 634 C C . GLY A 1 87 ? -3.311 16.441 -2.436 1.00 87.88 87 GLY A C 1
ATOM 635 O O . GLY A 1 87 ? -3.070 15.236 -2.423 1.00 87.88 87 GLY A O 1
ATOM 636 N N . ARG A 1 88 ? -2.346 17.350 -2.616 1.00 92.88 88 ARG A N 1
ATOM 637 C CA . ARG A 1 88 ? -0.929 17.000 -2.794 1.00 92.88 88 ARG A CA 1
ATOM 638 C C . ARG A 1 88 ? -0.239 16.904 -1.423 1.00 92.88 88 ARG A C 1
ATOM 640 O O . ARG A 1 88 ? -0.216 17.920 -0.734 1.00 92.88 88 ARG A O 1
ATOM 647 N N . PRO A 1 89 ? 0.359 15.754 -1.056 1.00 94.12 89 PRO A N 1
ATOM 648 C CA . PRO A 1 89 ? 1.121 15.636 0.185 1.00 94.12 89 PRO A CA 1
ATOM 649 C C . PRO A 1 89 ? 2.317 16.591 0.220 1.00 94.12 89 PRO A C 1
ATOM 651 O O . PRO A 1 89 ? 2.953 16.847 -0.810 1.00 94.12 89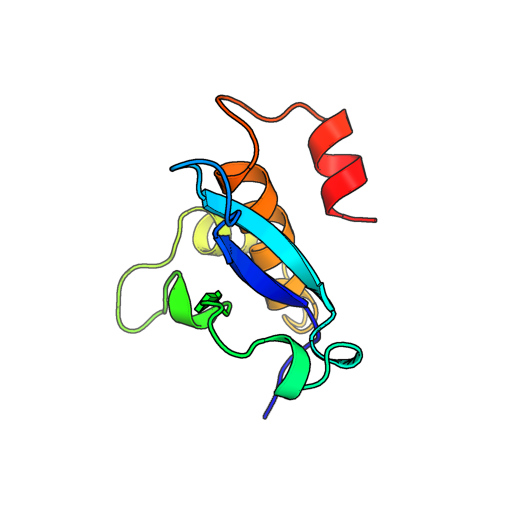 PRO A O 1
ATOM 654 N N . THR A 1 90 ? 2.630 17.091 1.411 1.00 95.50 90 THR A N 1
ATOM 655 C CA . THR A 1 90 ? 3.831 17.886 1.685 1.00 95.50 90 THR A CA 1
ATOM 656 C C . THR A 1 90 ? 5.036 16.984 1.976 1.00 95.50 90 THR A C 1
ATOM 658 O O . THR A 1 90 ? 4.899 15.772 2.146 1.00 95.50 90 THR A O 1
ATOM 661 N N . MET A 1 91 ? 6.241 17.565 2.033 1.00 94.50 91 MET A N 1
ATOM 662 C CA . MET A 1 91 ? 7.440 16.821 2.448 1.00 94.50 91 MET A CA 1
ATOM 663 C C . MET A 1 91 ? 7.317 16.306 3.884 1.00 94.50 91 MET A C 1
ATOM 665 O O . MET A 1 91 ? 7.639 15.150 4.136 1.00 94.50 91 MET A O 1
ATOM 669 N N . SER A 1 92 ? 6.775 17.119 4.792 1.00 94.19 92 SER A N 1
ATOM 670 C CA . SER A 1 92 ? 6.556 16.729 6.186 1.00 94.19 92 SER A CA 1
ATOM 671 C C . SER A 1 92 ? 5.585 15.551 6.310 1.00 94.19 92 SER A C 1
ATOM 673 O O . SER A 1 92 ? 5.816 14.650 7.109 1.00 94.19 92 SER A O 1
ATOM 675 N N . ASP A 1 93 ? 4.545 15.493 5.472 1.00 92.81 93 ASP A N 1
ATOM 676 C CA . ASP A 1 93 ? 3.636 14.338 5.456 1.00 92.81 93 ASP A CA 1
ATOM 677 C C . ASP A 1 93 ? 4.343 13.053 4.997 1.00 92.81 93 ASP A C 1
ATOM 679 O O . ASP A 1 93 ? 4.059 11.965 5.499 1.00 92.81 93 ASP A O 1
ATOM 683 N N . MET A 1 94 ? 5.269 13.170 4.038 1.00 91.81 94 MET A N 1
ATOM 684 C CA . MET A 1 94 ? 6.067 12.035 3.570 1.00 91.81 94 MET A CA 1
ATOM 685 C C . MET A 1 94 ? 7.037 11.547 4.645 1.00 91.81 94 MET A C 1
ATOM 687 O O . MET A 1 94 ? 7.164 10.341 4.822 1.00 91.81 94 MET A O 1
ATOM 691 N N . GLU A 1 95 ? 7.678 12.450 5.388 1.00 91.94 95 GLU A N 1
ATOM 692 C CA . GLU A 1 95 ? 8.548 12.083 6.513 1.00 91.94 95 GLU A CA 1
ATOM 693 C C . GLU A 1 95 ? 7.785 11.276 7.564 1.00 91.94 95 GLU A C 1
ATOM 695 O O . GLU A 1 95 ? 8.247 10.211 7.960 1.00 91.94 95 GLU A O 1
ATOM 700 N N . VAL A 1 96 ? 6.582 11.719 7.943 1.00 89.25 96 VAL A N 1
ATOM 701 C CA . VAL A 1 96 ? 5.727 10.991 8.896 1.00 89.25 96 VAL A CA 1
ATOM 702 C C . VAL A 1 96 ? 5.303 9.624 8.349 1.00 89.25 96 VAL A C 1
ATOM 704 O O . VAL A 1 96 ? 5.243 8.652 9.094 1.00 89.25 96 VAL A O 1
ATOM 707 N N . ALA A 1 97 ? 5.016 9.515 7.050 1.00 87.62 97 ALA A N 1
ATOM 708 C CA . ALA A 1 97 ? 4.564 8.259 6.452 1.00 87.62 97 ALA A CA 1
ATOM 709 C C . ALA A 1 97 ? 5.653 7.168 6.367 1.00 87.62 97 ALA A C 1
ATOM 711 O O . ALA A 1 97 ? 5.312 5.993 6.210 1.00 87.62 97 ALA A O 1
ATOM 712 N N . PHE A 1 98 ? 6.936 7.538 6.430 1.00 88.69 98 PHE A N 1
ATOM 713 C CA . PHE A 1 98 ? 8.076 6.618 6.290 1.00 88.69 98 PHE A CA 1
ATOM 714 C C . PHE A 1 98 ? 8.897 6.419 7.575 1.00 88.69 98 PHE A C 1
ATOM 716 O O . PHE A 1 98 ? 9.964 5.804 7.508 1.00 88.69 98 PHE A O 1
ATOM 723 N N . GLN A 1 99 ? 8.416 6.925 8.713 1.00 83.06 99 GLN A N 1
ATOM 724 C CA . GLN A 1 99 ? 8.944 6.613 10.048 1.00 83.06 99 GLN A CA 1
ATOM 725 C C . GLN A 1 99 ? 8.592 5.184 10.474 1.00 83.06 99 GLN A C 1
ATOM 727 O O . GLN A 1 99 ? 9.468 4.544 11.099 1.00 83.06 99 GLN A O 1
#

Radius of gyration: 13.98 Å; chains: 1; bounding box: 38×34×30 Å

Sequence (99 aa):
MIHPSTFIIHVKVSSTSSVRHIAVNACLTPVAAVHGLAVTTVEGIGSVKGKLHPVQERIAKSHGSQCGFCTPGIVMSMYTLLRSTPGRPTMSDMEVAFQ

InterPro domains:
  IPR002888 [2Fe-2S]-binding [PF01799] (41-98)
  IPR012675 Beta-grasp domain superfamily [G3DSA:3.10.20.30] (5-46)
  IPR016208 Aldehyde oxidase/xanthine dehydrogenase-like [PTHR45444] (14-99)
  IPR036884 [2Fe-2S]-binding domain superfamily [SSF47741] (53-99)

Secondary structure (DSSP, 8-state):
---SSEEEEEEE-TTSSPEEEEEEEGGG--GGGGTTPEEE-HHHH--TTSPPPHHHHHHHHTT--SSSTTHHHHHHHHHHHHHHSSSSPPHHHHHHHT-

Organism: NCBI:txid355587

Foldseek 3Di:
DDQAFKKKKWDDDPPDNDIAIDIGGPVPDDPVNCVPIDIGFCVNQDDPVGDHDPLLVCCVVVVVDDPNRCSRRLSNLVVNLVVHDDDDDDPVSSVVSVD